Protein AF-A0A7C5MJ56-F1 (afdb_monomer)

Secondary structure (DSSP, 8-state):
-HHHHHHHHHHHHHHHHHSSS-SHHHHHHHHHHHHHHHHHHHHHTTS-TTS-EEEEEE--SS-EEEEEEEE--TT-EEEEEEEEETTSS-EEEESSS--SSEEEEEEEEEE-S---STT-EEEEEEEEEE-TT--SEEEEEEEEE-TTS-TTTS--SEEEEEEEE--PPSS----

Nearest PDB structures (foldseek):
  3m86-assembly1_A  TM=7.565E-01  e=8.030E-07  Entamoeba histolytica HM-1:IMSS
  3pnr-assembly1_B  TM=6.608E-01  e=2.790E-06  Plasmodium berghei
  7som-assembly1_K  TM=3.614E-01  e=4.360E-03  Chlamydomonas reinhardtii
  6kjk-assembly1_A  TM=3.789E-01  e=3.687E-02  Porphyromonas gingivalis ATCC 33277
  4lp5-assembly1_B  TM=4.013E-01  e=3.118E-01  Homo sapiens

Structure (mmCIF, N/CA/C/O backbone):
data_AF-A0A7C5MJ56-F1
#
_entry.id   AF-A0A7C5MJ56-F1
#
loop_
_atom_site.group_PDB
_atom_site.id
_atom_site.type_symbol
_atom_site.label_atom_id
_atom_site.label_alt_id
_atom_site.label_comp_id
_atom_site.label_asym_id
_atom_site.label_entity_id
_atom_site.label_seq_id
_atom_site.pdbx_PDB_ins_code
_atom_site.Cartn_x
_atom_site.Cartn_y
_atom_site.Cartn_z
_atom_site.occupancy
_atom_site.B_iso_or_equiv
_atom_site.auth_seq_id
_atom_site.auth_comp_id
_atom_site.auth_asym_id
_atom_site.auth_atom_id
_atom_site.pdbx_PDB_model_num
ATOM 1 N N . MET A 1 1 ? -9.473 44.844 -54.466 1.00 55.44 1 MET A N 1
ATOM 2 C CA . MET A 1 1 ? -9.423 43.371 -54.634 1.00 55.44 1 MET A CA 1
ATOM 3 C C . MET A 1 1 ? -8.229 42.684 -53.959 1.00 55.44 1 MET A C 1
ATOM 5 O O . MET A 1 1 ? -8.463 41.703 -53.274 1.00 55.44 1 MET A O 1
ATOM 9 N N . LYS A 1 2 ? -6.981 43.178 -54.049 1.00 53.28 2 LYS A N 1
ATOM 10 C CA . LYS A 1 2 ? -5.806 42.481 -53.462 1.00 53.28 2 LYS A CA 1
ATOM 11 C C . LYS A 1 2 ? -5.829 42.287 -51.928 1.00 53.28 2 LYS A C 1
ATOM 13 O O . LYS A 1 2 ? -5.337 41.278 -51.447 1.00 53.28 2 LYS A O 1
ATOM 18 N N . ARG A 1 3 ? -6.455 43.193 -51.163 1.00 52.12 3 ARG A N 1
ATOM 19 C CA . ARG A 1 3 ? -6.531 43.100 -49.686 1.00 52.12 3 ARG A CA 1
ATOM 20 C C . ARG A 1 3 ? -7.501 42.028 -49.162 1.00 52.12 3 ARG A C 1
ATOM 22 O O . ARG A 1 3 ? -7.288 41.510 -48.076 1.00 52.12 3 ARG A O 1
ATOM 29 N N . ALA A 1 4 ? -8.524 41.661 -49.938 1.00 57.72 4 ALA A N 1
ATOM 30 C CA . ALA A 1 4 ? -9.501 40.641 -49.536 1.00 57.72 4 ALA A CA 1
ATOM 31 C C . ALA A 1 4 ? -8.930 39.215 -49.639 1.00 57.72 4 ALA A C 1
ATOM 33 O O . ALA A 1 4 ? -9.203 38.370 -48.795 1.00 57.72 4 ALA A O 1
ATOM 34 N N . ILE A 1 5 ? -8.066 38.972 -50.630 1.00 59.31 5 ILE A N 1
ATOM 35 C CA . ILE A 1 5 ? -7.392 37.679 -50.830 1.00 59.31 5 ILE A CA 1
ATOM 36 C C . ILE A 1 5 ? -6.354 37.427 -49.724 1.00 59.31 5 ILE A C 1
ATOM 38 O O . ILE A 1 5 ? -6.175 36.297 -49.281 1.00 59.31 5 ILE A O 1
ATOM 42 N N . GLN A 1 6 ? -5.719 38.489 -49.220 1.00 58.56 6 GLN A N 1
ATOM 43 C CA . GLN A 1 6 ? -4.707 38.398 -48.167 1.00 58.56 6 GLN A CA 1
ATOM 44 C C . GLN A 1 6 ? -5.308 38.046 -46.793 1.00 58.56 6 GLN A C 1
ATOM 46 O O . GLN A 1 6 ? -4.686 37.305 -46.037 1.00 58.56 6 GLN A O 1
ATOM 51 N N . LEU A 1 7 ? -6.535 38.500 -46.493 1.00 58.78 7 LEU A N 1
ATOM 52 C CA . LEU A 1 7 ? -7.260 38.097 -45.278 1.00 58.78 7 LEU A CA 1
ATOM 53 C C . LEU A 1 7 ? -7.741 36.640 -45.344 1.00 58.78 7 LEU A C 1
ATOM 55 O O . LEU A 1 7 ? -7.661 35.925 -44.349 1.00 58.78 7 LEU A O 1
ATOM 59 N N . LEU A 1 8 ? -8.192 36.181 -46.517 1.00 58.56 8 LEU A N 1
ATOM 60 C CA . LEU A 1 8 ? -8.680 34.810 -46.684 1.00 58.56 8 LEU A CA 1
ATOM 61 C C . LEU A 1 8 ? -7.550 33.775 -46.538 1.00 58.56 8 LEU A C 1
ATOM 63 O O . LEU A 1 8 ? -7.755 32.720 -45.940 1.00 58.56 8 LEU A O 1
ATOM 67 N N . LEU A 1 9 ? -6.343 34.099 -47.021 1.00 57.62 9 LEU A N 1
ATOM 68 C CA . LEU A 1 9 ? -5.164 33.246 -46.838 1.00 57.62 9 LEU A CA 1
ATOM 69 C C . LEU A 1 9 ? -4.712 33.183 -45.370 1.00 57.62 9 LEU A C 1
ATOM 71 O O . LEU A 1 9 ? -4.309 32.120 -44.905 1.00 57.62 9 LEU A O 1
ATOM 75 N N . LEU A 1 10 ? -4.810 34.291 -44.625 1.00 56.91 10 LEU A N 1
ATOM 76 C CA . LEU A 1 10 ? -4.423 34.320 -43.211 1.00 56.91 10 LEU A CA 1
ATOM 77 C C . LEU A 1 10 ? -5.348 33.446 -42.346 1.00 56.91 10 LEU A C 1
ATOM 79 O O . LEU A 1 10 ? -4.873 32.745 -41.454 1.00 56.91 10 LEU A O 1
ATOM 83 N N . CYS A 1 11 ? -6.654 33.432 -42.637 1.00 57.19 11 CYS A N 1
ATOM 84 C CA . CYS A 1 11 ? -7.615 32.580 -41.931 1.00 57.19 11 CYS A CA 1
ATOM 85 C C . CYS A 1 11 ? -7.422 31.084 -42.236 1.00 57.19 11 CYS A C 1
ATOM 87 O O . CYS A 1 11 ? -7.581 30.258 -41.339 1.00 57.19 11 CYS A O 1
ATOM 89 N N . LEU A 1 12 ? -7.030 30.728 -43.465 1.00 55.25 12 LEU A N 1
ATOM 90 C CA . LEU A 1 12 ? -6.766 29.334 -43.845 1.00 55.25 12 LEU A CA 1
ATOM 91 C C . LEU A 1 12 ? -5.496 28.774 -43.186 1.00 55.25 12 LEU A C 1
ATOM 93 O O . LEU A 1 12 ? -5.495 27.630 -42.735 1.00 55.25 12 LEU A O 1
ATOM 97 N N . VAL A 1 13 ? -4.442 29.588 -43.059 1.00 56.78 13 VAL A N 1
ATOM 98 C CA . VAL A 1 13 ? -3.199 29.181 -42.378 1.00 56.78 13 VAL A CA 1
ATOM 99 C C . VAL A 1 13 ? -3.384 29.137 -40.853 1.00 56.78 13 VAL A C 1
ATOM 101 O O . VAL A 1 13 ? -2.887 28.219 -40.202 1.00 56.78 13 VAL A O 1
ATOM 104 N N . ALA A 1 14 ? -4.164 30.057 -40.272 1.00 55.75 14 ALA A N 1
ATOM 105 C CA . ALA A 1 14 ? -4.481 30.034 -38.840 1.00 55.75 14 ALA A CA 1
ATOM 106 C C . ALA A 1 14 ? -5.359 28.829 -38.437 1.00 55.75 14 ALA A C 1
ATOM 108 O O . ALA A 1 14 ? -5.175 28.272 -37.355 1.00 55.75 14 ALA A O 1
ATOM 109 N N . GLY A 1 15 ? -6.268 28.380 -39.312 1.00 52.97 15 GLY A N 1
ATOM 110 C CA . GLY A 1 15 ? -7.101 27.196 -39.068 1.00 52.97 15 GLY A CA 1
ATOM 111 C C . GLY A 1 15 ? -6.313 25.880 -39.033 1.00 52.97 15 GLY A C 1
ATOM 112 O O . GLY A 1 15 ? -6.614 25.005 -38.223 1.00 52.97 15 GLY A O 1
ATOM 113 N N . GLN A 1 16 ? -5.261 25.748 -39.848 1.00 53.91 16 GLN A N 1
ATOM 114 C CA . GLN A 1 16 ? -4.412 24.547 -39.869 1.00 53.91 16 GLN A CA 1
ATOM 115 C C . GLN A 1 16 ? -3.462 24.456 -38.664 1.00 53.91 16 GLN A C 1
ATOM 117 O O . GLN A 1 16 ? -3.112 23.354 -38.246 1.00 53.91 16 GLN A O 1
ATOM 122 N N . LEU A 1 17 ? -3.097 25.587 -38.052 1.00 51.00 17 LEU A N 1
ATOM 123 C CA . LEU A 1 17 ? -2.270 25.616 -36.838 1.00 51.00 17 LEU A CA 1
ATOM 124 C C . LEU A 1 17 ? -3.049 25.261 -35.559 1.00 51.00 17 LEU A C 1
ATOM 126 O O . LEU A 1 17 ? -2.444 24.806 -34.590 1.00 51.00 17 LEU A O 1
ATOM 130 N N . LEU A 1 18 ? -4.379 25.403 -35.553 1.00 51.44 18 LEU A N 1
ATOM 131 C CA . LEU A 1 18 ? -5.228 25.058 -34.401 1.00 51.44 18 LEU A CA 1
ATOM 132 C C . LEU A 1 18 ? -5.735 23.605 -34.413 1.00 51.44 18 LEU A C 1
ATOM 134 O O . LEU A 1 18 ? -6.124 23.095 -33.367 1.00 51.44 18 LEU A O 1
ATOM 138 N N . ALA A 1 19 ? -5.691 22.913 -35.555 1.00 50.62 19 ALA A N 1
ATOM 139 C CA . ALA A 1 19 ? -6.114 21.511 -35.667 1.00 50.62 19 ALA A CA 1
ATOM 140 C C . ALA A 1 19 ? -5.012 20.492 -35.298 1.00 50.62 19 ALA A C 1
ATOM 142 O O . ALA A 1 19 ? -5.285 19.299 -35.186 1.00 50.62 19 ALA A O 1
ATOM 143 N N . GLY A 1 20 ? -3.766 20.944 -35.111 1.00 49.19 20 GLY A N 1
ATOM 144 C CA . GLY A 1 20 ? -2.609 20.077 -34.852 1.00 49.19 20 GLY A CA 1
ATOM 145 C C . GLY A 1 20 ? -2.328 19.764 -33.378 1.00 49.19 20 GLY A C 1
ATOM 146 O O . GLY A 1 20 ? -1.445 18.959 -33.093 1.00 49.19 20 GLY A O 1
ATOM 147 N N . TYR A 1 21 ? -3.047 20.373 -32.430 1.00 48.22 21 TYR A N 1
ATOM 148 C CA . TYR A 1 21 ? -2.788 20.186 -31.000 1.00 48.22 21 TYR A CA 1
ATOM 149 C C . TYR A 1 21 ? -3.910 19.399 -30.296 1.00 48.22 21 TYR A C 1
ATOM 151 O O . TYR A 1 21 ? -4.942 19.947 -29.925 1.00 48.22 21 TYR A O 1
ATOM 159 N N . LYS A 1 22 ? -3.578 18.128 -30.003 1.00 51.94 22 LYS A N 1
ATOM 160 C CA . LYS A 1 22 ? -4.008 17.282 -28.862 1.00 51.94 22 LYS A CA 1
ATOM 161 C C . 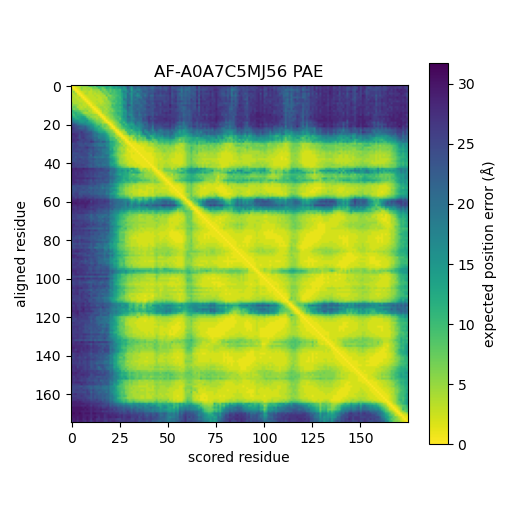LYS A 1 22 ? -5.297 16.440 -28.970 1.00 51.94 22 LYS A C 1
ATOM 163 O O . LYS A 1 22 ? -6.324 16.804 -28.409 1.00 51.94 22 LYS A O 1
ATOM 168 N N . PRO A 1 23 ? -5.159 15.192 -29.455 1.00 51.09 23 PRO A N 1
ATOM 169 C CA . PRO A 1 23 ? -5.913 14.051 -28.912 1.00 51.09 23 PRO A CA 1
ATOM 170 C C . PRO A 1 23 ? -5.048 13.040 -28.126 1.00 51.09 23 PRO A C 1
ATOM 172 O O . PRO A 1 23 ? -5.578 12.273 -27.328 1.00 51.09 23 PRO A O 1
ATOM 175 N N . VAL A 1 24 ? -3.717 13.054 -28.281 1.00 50.91 24 VAL A N 1
ATOM 176 C CA . VAL A 1 24 ? -2.833 12.010 -27.710 1.00 50.91 24 VAL A CA 1
ATOM 177 C C . VAL A 1 24 ? -2.782 12.043 -26.174 1.00 50.91 24 VAL A C 1
ATOM 179 O O . VAL A 1 24 ? -2.920 11.006 -25.537 1.00 50.91 24 VAL A O 1
ATOM 182 N N . GLN A 1 25 ? -2.711 13.230 -25.559 1.00 51.09 25 GLN A N 1
ATOM 183 C CA . GLN A 1 25 ? -2.678 13.352 -24.090 1.00 51.09 25 GLN A CA 1
ATOM 184 C C . GLN A 1 25 ? -3.983 12.903 -23.407 1.00 51.09 25 GLN A C 1
ATOM 186 O O . GLN A 1 25 ? -3.953 12.461 -22.261 1.00 51.09 25 GLN A O 1
ATOM 191 N N . ALA A 1 26 ? -5.128 13.007 -24.091 1.00 58.06 26 ALA A N 1
ATOM 192 C CA . ALA A 1 26 ? -6.405 12.543 -23.549 1.00 58.06 26 ALA A CA 1
ATOM 193 C C . ALA A 1 26 ? -6.520 11.009 -23.612 1.00 58.06 26 ALA A C 1
ATOM 195 O O . ALA A 1 26 ? -7.028 10.397 -22.675 1.00 58.06 26 ALA A O 1
ATOM 196 N N . ALA A 1 27 ? -6.007 10.388 -24.679 1.00 60.44 27 ALA A N 1
ATOM 197 C CA . ALA A 1 27 ? -6.010 8.936 -24.843 1.00 60.44 27 ALA A CA 1
ATOM 198 C C . ALA A 1 27 ? -5.070 8.228 -23.849 1.00 60.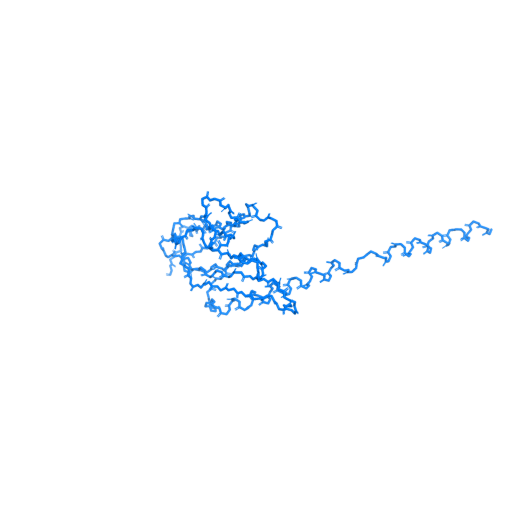44 27 ALA A C 1
ATOM 200 O O . ALA A 1 27 ? -5.462 7.234 -23.241 1.00 60.44 27 ALA A O 1
ATOM 201 N N . GLU A 1 28 ? -3.869 8.770 -23.618 1.00 59.62 28 GLU A N 1
ATOM 202 C CA . GLU A 1 28 ? -2.905 8.206 -22.658 1.00 59.62 28 GLU A CA 1
ATOM 203 C C . GLU A 1 28 ? -3.436 8.231 -21.214 1.00 59.62 28 GLU A C 1
ATOM 205 O O . GLU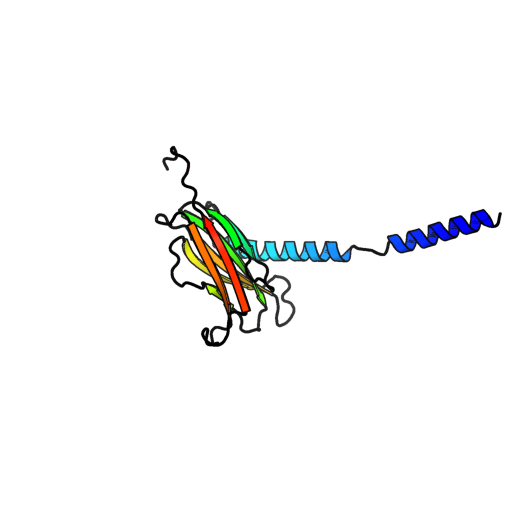 A 1 28 ? -3.274 7.263 -20.469 1.00 59.62 28 GLU A O 1
ATOM 210 N N . GLY A 1 29 ? -4.141 9.301 -20.826 1.00 66.25 29 GLY A N 1
ATOM 211 C CA . GLY A 1 29 ? -4.768 9.397 -19.504 1.00 66.25 29 GLY A CA 1
ATOM 212 C C . GLY A 1 29 ? -5.939 8.425 -19.302 1.00 66.25 29 GLY A C 1
ATOM 213 O O . GLY A 1 29 ? -6.143 7.937 -18.189 1.00 66.25 29 GLY A O 1
ATOM 214 N N . MET A 1 30 ? -6.691 8.123 -20.367 1.00 71.75 30 MET A N 1
ATOM 215 C CA . MET A 1 30 ? -7.795 7.157 -20.330 1.00 71.75 30 MET A CA 1
ATOM 216 C C . MET A 1 30 ? -7.286 5.720 -20.211 1.00 71.75 30 MET A C 1
ATOM 218 O O . MET A 1 30 ? -7.732 5.001 -19.319 1.00 71.75 30 MET A O 1
ATOM 222 N N . ALA A 1 31 ? -6.297 5.337 -21.025 1.00 74.44 31 ALA A N 1
ATOM 223 C CA . ALA A 1 31 ? -5.682 4.012 -20.954 1.00 74.44 31 ALA A CA 1
ATOM 224 C C . ALA A 1 31 ? -5.099 3.740 -19.557 1.00 74.44 31 ALA A C 1
ATOM 226 O O . ALA A 1 31 ? -5.368 2.703 -18.956 1.00 74.44 31 ALA A O 1
ATOM 227 N N . TYR A 1 32 ? -4.392 4.719 -18.981 1.00 77.44 32 TYR A N 1
ATOM 228 C CA . TYR A 1 32 ? -3.845 4.586 -17.632 1.00 77.44 32 TYR A CA 1
ATOM 229 C C . TYR A 1 32 ? -4.924 4.362 -16.559 1.00 77.44 32 TYR A C 1
ATOM 231 O O . TYR A 1 32 ? -4.750 3.552 -15.644 1.00 77.44 32 TYR A O 1
ATOM 239 N N . ARG A 1 33 ? -6.058 5.069 -16.661 1.00 81.44 33 ARG A N 1
ATOM 240 C CA . ARG A 1 33 ? -7.178 4.909 -15.725 1.00 81.44 33 ARG A CA 1
ATOM 241 C C . ARG A 1 33 ? -7.783 3.508 -15.818 1.00 81.44 33 ARG A C 1
ATOM 243 O O . ARG A 1 33 ? -8.012 2.890 -14.780 1.00 81.44 33 ARG A O 1
ATOM 250 N N . GLU A 1 34 ? -8.001 3.006 -17.028 1.00 84.56 34 GLU A N 1
ATOM 251 C CA . GLU A 1 34 ? -8.557 1.668 -17.259 1.00 84.56 34 GLU A CA 1
ATOM 252 C C . GLU A 1 34 ? -7.638 0.565 -16.720 1.00 84.56 34 GLU A C 1
ATOM 254 O O . GLU A 1 34 ? -8.102 -0.374 -16.068 1.00 84.56 34 GLU A O 1
ATOM 259 N N . GLU A 1 35 ? -6.326 0.699 -16.918 1.00 85.31 35 GLU A N 1
ATOM 260 C CA . GLU A 1 35 ? -5.343 -0.239 -16.375 1.00 85.31 35 GLU A CA 1
ATOM 261 C C . GLU A 1 35 ? -5.334 -0.242 -14.843 1.00 85.31 35 GLU A C 1
ATOM 263 O O . GLU A 1 35 ? -5.355 -1.306 -14.220 1.00 85.31 35 GLU A O 1
ATOM 268 N N . ARG A 1 36 ? -5.347 0.945 -14.224 1.00 87.12 36 ARG A N 1
ATOM 269 C CA . ARG A 1 36 ? -5.460 1.087 -12.768 1.00 87.12 36 ARG A CA 1
ATOM 270 C C . ARG A 1 36 ? -6.721 0.401 -12.249 1.00 87.12 36 ARG A C 1
ATOM 272 O O . ARG A 1 36 ? -6.669 -0.331 -11.262 1.00 87.12 36 ARG A O 1
ATOM 279 N N . GLU A 1 37 ? -7.858 0.632 -12.895 1.00 88.25 37 GLU A N 1
ATOM 280 C CA . GLU A 1 37 ? -9.125 0.009 -12.513 1.00 88.25 37 GLU A CA 1
ATOM 281 C C . GLU A 1 37 ? -9.107 -1.511 -12.704 1.00 88.25 37 GLU A C 1
ATOM 283 O O . GLU A 1 37 ? -9.693 -2.232 -11.898 1.00 88.25 37 GLU A O 1
ATOM 288 N N . ALA A 1 38 ? -8.418 -2.028 -13.722 1.00 88.06 38 ALA A N 1
ATOM 289 C CA . ALA A 1 38 ? -8.233 -3.465 -13.906 1.00 88.06 38 ALA A CA 1
ATOM 290 C C . ALA A 1 38 ? -7.437 -4.093 -12.749 1.00 88.06 38 ALA A C 1
ATOM 292 O O . ALA A 1 38 ? -7.904 -5.067 -12.158 1.00 88.06 38 ALA A O 1
ATOM 293 N N . VAL A 1 39 ? -6.307 -3.488 -12.364 1.00 89.31 39 VAL A N 1
ATOM 294 C CA . VAL A 1 39 ? -5.508 -3.930 -11.205 1.00 89.31 39 VAL A CA 1
ATOM 295 C C . VAL A 1 39 ? -6.348 -3.896 -9.926 1.00 89.31 39 VAL A C 1
ATOM 297 O O . VAL A 1 39 ? -6.372 -4.862 -9.165 1.00 89.31 39 VAL A O 1
ATOM 300 N N . LEU A 1 40 ? -7.090 -2.808 -9.699 1.00 89.12 40 LEU A N 1
ATOM 301 C CA . LEU A 1 40 ? -7.946 -2.673 -8.521 1.00 89.12 40 LEU A CA 1
ATOM 302 C C . LEU A 1 40 ? -9.103 -3.677 -8.507 1.00 89.12 40 LEU A C 1
ATOM 304 O O . LEU A 1 40 ? -9.450 -4.170 -7.438 1.00 89.12 40 LEU A O 1
ATOM 308 N N . ARG A 1 41 ? -9.696 -4.010 -9.659 1.00 87.50 41 ARG A N 1
ATOM 309 C CA . ARG A 1 41 ? -10.726 -5.059 -9.751 1.00 87.50 41 ARG A CA 1
ATOM 310 C C . ARG A 1 41 ? -10.166 -6.428 -9.388 1.00 87.50 41 ARG A C 1
ATOM 312 O O . ARG A 1 41 ? -10.808 -7.138 -8.625 1.00 87.50 41 ARG A O 1
ATOM 319 N N . GLN A 1 42 ? -8.974 -6.766 -9.878 1.00 86.94 42 GLN A N 1
ATOM 320 C CA . GLN A 1 42 ? -8.311 -8.023 -9.532 1.00 86.94 42 GLN A CA 1
ATOM 321 C C . GLN A 1 42 ? -7.984 -8.095 -8.033 1.00 86.94 42 GLN A C 1
ATOM 323 O O . GLN A 1 42 ? -8.238 -9.115 -7.400 1.00 86.94 42 GLN A O 1
ATOM 328 N N . ALA A 1 43 ? -7.506 -6.993 -7.451 1.00 85.81 43 ALA A N 1
ATOM 329 C CA . ALA A 1 43 ? -7.189 -6.918 -6.027 1.00 85.81 43 ALA A CA 1
ATOM 330 C C . ALA A 1 43 ? -8.441 -6.946 -5.122 1.00 85.81 43 ALA A C 1
ATOM 332 O O . ALA A 1 43 ? -8.423 -7.533 -4.042 1.00 85.81 43 ALA A O 1
ATOM 333 N N . ARG A 1 44 ? -9.561 -6.349 -5.560 1.00 72.62 44 ARG A N 1
ATOM 334 C CA . ARG A 1 44 ? -10.834 -6.336 -4.812 1.00 72.62 44 ARG A CA 1
ATOM 335 C C . ARG A 1 44 ? -11.421 -7.721 -4.574 1.00 72.62 44 ARG A C 1
ATOM 337 O O . ARG A 1 44 ? -12.111 -7.890 -3.578 1.00 72.62 44 ARG A O 1
ATOM 344 N N . CYS A 1 45 ? -11.114 -8.705 -5.419 1.00 60.19 45 CYS A N 1
ATOM 345 C CA . CYS A 1 45 ? -11.556 -10.089 -5.231 1.00 60.19 45 CYS A CA 1
ATOM 346 C C . CYS A 1 45 ? -11.067 -10.725 -3.913 1.00 60.19 45 CYS A C 1
ATOM 348 O O . CYS A 1 45 ? -11.524 -11.808 -3.565 1.00 60.19 45 CYS A O 1
ATOM 350 N N . GLN A 1 46 ? -10.146 -10.078 -3.190 1.00 74.75 46 GLN A N 1
ATOM 351 C CA . GLN A 1 46 ? -9.614 -10.558 -1.912 1.00 74.75 46 GLN A CA 1
ATOM 352 C C . GLN A 1 46 ? -10.288 -9.935 -0.681 1.00 74.75 46 GLN A C 1
ATOM 354 O O . GLN A 1 46 ? -10.145 -10.468 0.418 1.00 74.75 46 GLN A O 1
ATOM 359 N N . ALA A 1 47 ? -11.007 -8.818 -0.833 1.00 78.12 47 ALA A N 1
ATOM 360 C CA . ALA A 1 47 ? -11.762 -8.215 0.263 1.00 78.12 47 ALA A CA 1
ATOM 361 C C . ALA A 1 47 ? -13.164 -8.853 0.360 1.00 78.12 47 ALA A C 1
ATOM 363 O O . ALA A 1 47 ? -13.744 -9.187 -0.677 1.00 78.12 47 ALA A O 1
ATOM 364 N N . PRO A 1 48 ? -13.743 -9.018 1.566 1.00 83.31 48 PRO A N 1
ATOM 365 C CA . PRO A 1 48 ? -15.123 -9.481 1.699 1.00 83.31 48 PRO A CA 1
ATOM 366 C C . PRO A 1 48 ? -16.096 -8.521 0.996 1.00 83.31 48 PRO A C 1
ATOM 368 O O . PRO A 1 48 ? -15.950 -7.306 1.106 1.00 83.31 48 PRO A O 1
ATOM 371 N N . ALA A 1 49 ? -17.086 -9.061 0.277 1.00 78.94 49 ALA A N 1
ATOM 372 C CA . ALA A 1 49 ? -17.961 -8.281 -0.607 1.00 78.94 49 ALA A CA 1
ATOM 373 C C . ALA A 1 49 ? -18.821 -7.228 0.118 1.00 78.94 49 ALA A C 1
ATOM 375 O O . ALA A 1 49 ? -19.129 -6.191 -0.468 1.00 78.94 49 ALA A O 1
ATOM 376 N N . ASP A 1 50 ? -19.168 -7.483 1.381 1.00 83.88 50 ASP A N 1
ATOM 377 C CA . ASP A 1 50 ? -20.074 -6.640 2.170 1.00 83.88 50 ASP A CA 1
ATOM 378 C C . ASP A 1 50 ? -19.338 -5.652 3.092 1.00 83.88 50 ASP A C 1
ATOM 380 O O . ASP A 1 50 ? -19.966 -4.867 3.800 1.00 83.88 50 ASP A O 1
ATOM 384 N N . GLU A 1 51 ? -18.003 -5.672 3.088 1.00 86.19 51 GLU A N 1
ATOM 385 C CA . GLU A 1 51 ? -17.185 -4.857 3.984 1.00 86.19 51 GLU A CA 1
ATOM 386 C C . GLU A 1 51 ? -16.737 -3.554 3.319 1.00 86.19 51 GLU A C 1
ATOM 388 O O . GLU A 1 51 ? -16.456 -3.477 2.118 1.00 86.19 51 GLU A O 1
ATOM 393 N N . LYS A 1 52 ? -16.618 -2.495 4.123 1.00 88.94 52 LYS A N 1
ATOM 394 C CA . LYS A 1 52 ? -16.169 -1.200 3.612 1.00 88.94 52 LYS A CA 1
ATOM 395 C C . LYS A 1 52 ? -14.677 -1.242 3.283 1.00 88.94 52 LYS A C 1
ATOM 397 O O . LYS A 1 52 ? -13.845 -1.520 4.148 1.00 88.94 52 LYS A O 1
ATOM 402 N N . LEU A 1 53 ? -14.347 -0.902 2.036 1.00 91.31 53 LEU A N 1
ATOM 403 C CA . LEU A 1 53 ? -12.982 -0.912 1.515 1.00 91.31 53 LEU A CA 1
ATOM 404 C C . LEU A 1 53 ? -12.517 0.481 1.076 1.00 91.31 53 LEU A C 1
ATOM 406 O O . LEU A 1 53 ? -13.036 1.054 0.114 1.00 91.31 53 LEU A O 1
ATOM 410 N N . TYR A 1 54 ? -11.461 0.986 1.709 1.00 91.62 54 TYR A N 1
ATOM 411 C CA . TYR A 1 54 ? -10.765 2.199 1.280 1.00 91.62 54 TYR A CA 1
ATOM 412 C C . TYR A 1 54 ? -9.624 1.837 0.342 1.00 91.62 54 TYR A C 1
ATOM 414 O O . TYR A 1 54 ? -8.759 1.038 0.681 1.00 91.62 54 TYR A O 1
ATOM 422 N N . THR A 1 55 ? -9.600 2.433 -0.847 1.00 91.81 55 THR A N 1
ATOM 423 C CA . THR A 1 55 ? -8.530 2.203 -1.821 1.00 91.81 55 THR A CA 1
ATOM 424 C C . THR A 1 55 ? -7.545 3.365 -1.815 1.00 91.81 55 THR A C 1
ATOM 426 O O . THR A 1 55 ? -7.911 4.498 -2.131 1.00 91.81 55 THR A O 1
ATOM 429 N N . VAL A 1 56 ? -6.284 3.072 -1.522 1.00 91.31 56 VAL A N 1
ATOM 430 C CA . VAL A 1 56 ? -5.162 4.004 -1.605 1.00 91.31 56 VAL A CA 1
ATOM 431 C C . VAL A 1 56 ? -4.284 3.594 -2.776 1.00 91.31 56 VAL A C 1
ATOM 433 O O . VAL A 1 56 ? -3.733 2.501 -2.802 1.00 91.31 56 VAL A O 1
ATOM 436 N N . TRP A 1 57 ? -4.152 4.481 -3.755 1.00 89.94 57 TRP A N 1
ATOM 437 C CA . TRP A 1 57 ? -3.296 4.275 -4.921 1.00 89.94 57 TRP A CA 1
ATOM 438 C C . TRP A 1 57 ? -2.159 5.290 -4.892 1.00 89.94 57 TRP A C 1
ATOM 440 O O . TRP A 1 57 ? -2.437 6.493 -4.907 1.00 89.94 57 TRP A O 1
ATOM 450 N N . LEU A 1 58 ? -0.911 4.816 -4.841 1.00 85.81 58 LEU A N 1
ATOM 451 C CA . LEU A 1 58 ? 0.290 5.659 -4.838 1.00 85.81 58 LEU A CA 1
ATOM 452 C C . LEU A 1 58 ? 1.176 5.310 -6.046 1.00 85.81 58 LEU A C 1
ATOM 454 O O . LEU A 1 58 ? 1.556 4.157 -6.259 1.00 85.81 58 LEU A O 1
ATOM 458 N N . GLU A 1 59 ? 1.499 6.321 -6.850 1.00 79.88 59 GLU A N 1
ATOM 459 C CA . GLU A 1 59 ? 2.157 6.177 -8.159 1.00 79.88 59 GLU A CA 1
ATOM 460 C C . GLU A 1 59 ? 3.676 6.382 -8.070 1.00 79.88 59 GLU A C 1
ATOM 462 O O . GLU A 1 59 ? 4.132 7.483 -7.789 1.00 79.88 59 GLU A O 1
ATOM 467 N N . GLY A 1 60 ? 4.487 5.347 -8.311 1.00 61.41 60 GLY A N 1
ATOM 468 C CA . GLY A 1 60 ? 5.946 5.391 -8.132 1.00 61.41 60 GLY A CA 1
ATOM 469 C C . GLY A 1 60 ? 6.738 6.141 -9.214 1.00 61.41 60 GLY A C 1
ATOM 470 O O . GLY A 1 60 ? 7.052 5.541 -10.236 1.00 61.41 60 GLY A O 1
ATOM 471 N N . ALA A 1 61 ? 7.122 7.400 -8.950 1.00 50.84 61 ALA A N 1
ATOM 472 C CA . ALA A 1 61 ? 8.507 7.930 -8.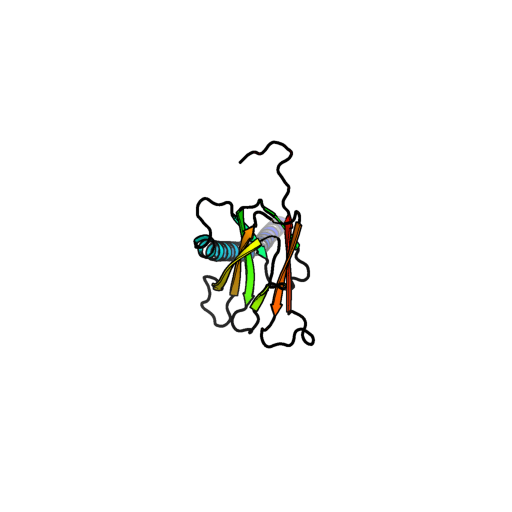914 1.00 50.84 61 ALA A CA 1
ATOM 473 C C . ALA A 1 61 ? 8.618 9.426 -9.331 1.00 50.84 61 ALA A C 1
ATOM 475 O O . ALA A 1 61 ? 8.055 9.808 -10.355 1.00 50.84 61 ALA A O 1
ATOM 476 N N . PRO A 1 62 ? 9.412 10.258 -8.613 1.00 51.06 62 PRO A N 1
ATOM 477 C CA . PRO A 1 62 ? 10.035 9.978 -7.324 1.00 51.06 62 PRO A CA 1
ATOM 478 C C . PRO A 1 62 ? 9.055 10.322 -6.191 1.00 51.06 62 PRO A C 1
ATOM 480 O O . PRO A 1 62 ? 8.806 11.483 -5.876 1.00 51.06 62 PRO A O 1
ATOM 483 N N . LEU A 1 63 ? 8.486 9.282 -5.577 1.00 57.84 63 LEU A N 1
ATOM 484 C CA . LEU A 1 63 ? 7.627 9.372 -4.397 1.00 57.84 63 LEU A CA 1
ATOM 485 C C . LEU A 1 63 ? 8.480 9.505 -3.133 1.00 57.84 63 LEU A C 1
ATOM 487 O O . LEU A 1 63 ? 8.621 8.552 -2.373 1.00 57.84 63 LEU A O 1
ATOM 491 N N . LEU A 1 64 ? 9.078 10.669 -2.908 1.00 56.25 64 LEU A N 1
ATOM 492 C CA . LEU A 1 64 ? 9.559 11.015 -1.573 1.00 56.25 64 LEU A CA 1
ATOM 493 C C . LEU A 1 64 ? 8.447 11.781 -0.854 1.00 56.25 64 LEU A C 1
ATOM 495 O O . LEU A 1 64 ? 8.098 12.889 -1.251 1.00 56.25 64 LEU A O 1
ATOM 499 N N . GLY A 1 65 ? 7.879 11.176 0.193 1.00 59.19 65 GLY A N 1
ATOM 500 C CA . GLY A 1 65 ? 6.983 11.869 1.126 1.00 59.19 65 GLY A CA 1
ATOM 501 C C . GLY A 1 65 ? 5.526 12.014 0.680 1.00 59.19 65 GLY A C 1
ATOM 502 O O . GLY A 1 65 ? 4.850 12.936 1.134 1.00 59.19 65 GLY A O 1
ATOM 503 N N . GLN A 1 66 ? 5.005 11.133 -0.184 1.00 70.56 66 GLN A N 1
ATOM 504 C CA . GLN A 1 66 ? 3.551 11.071 -0.358 1.00 70.56 66 GLN A CA 1
ATOM 505 C C . GLN A 1 66 ? 2.911 10.473 0.891 1.00 70.56 66 GLN A C 1
ATOM 507 O O . GLN A 1 66 ? 3.093 9.297 1.199 1.00 70.56 66 GLN A O 1
ATOM 512 N N . ILE A 1 67 ? 2.140 11.318 1.564 1.00 79.62 67 ILE A N 1
ATOM 513 C CA . ILE A 1 67 ? 1.303 10.959 2.696 1.00 79.62 67 ILE A CA 1
ATOM 514 C C . ILE A 1 67 ? -0.138 10.932 2.193 1.00 79.62 67 ILE A C 1
ATOM 516 O O . ILE A 1 67 ? -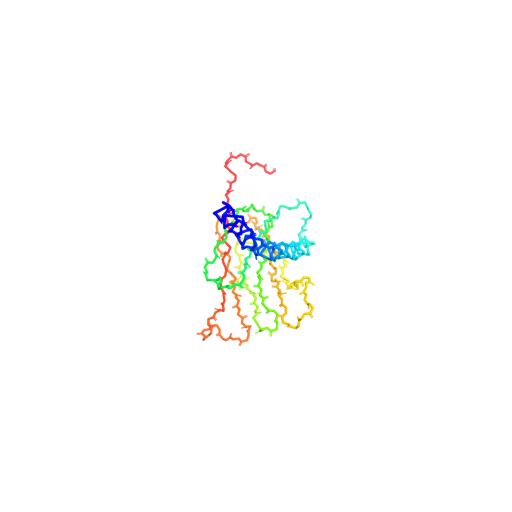0.646 11.935 1.680 1.00 79.62 67 ILE A O 1
ATOM 520 N N . LYS A 1 68 ? -0.809 9.788 2.325 1.00 87.19 68 LYS A N 1
ATOM 521 C CA . LYS A 1 68 ? -2.262 9.701 2.138 1.00 87.19 68 LYS A CA 1
ATOM 522 C C . LYS A 1 68 ? -2.947 9.423 3.453 1.00 87.19 68 LYS A C 1
ATOM 524 O O . LYS A 1 68 ? -2.568 8.508 4.169 1.00 87.19 68 LYS A O 1
ATOM 529 N N . THR A 1 69 ? -3.981 10.204 3.725 1.00 89.56 69 THR A N 1
ATOM 530 C CA . THR A 1 69 ? -4.799 10.062 4.920 1.00 89.56 69 THR A CA 1
ATOM 531 C C . THR A 1 69 ? -6.016 9.199 4.617 1.00 89.56 69 THR A C 1
ATOM 533 O O . THR A 1 69 ? -6.738 9.466 3.655 1.00 89.56 69 THR A O 1
ATOM 536 N N . VAL A 1 70 ? -6.253 8.183 5.442 1.00 91.38 70 VAL A N 1
ATOM 537 C CA . VAL A 1 70 ? -7.439 7.324 5.396 1.00 91.38 70 VAL A CA 1
ATOM 538 C C . VAL A 1 70 ? -8.122 7.366 6.752 1.00 91.38 70 VAL A C 1
ATOM 540 O O . VAL A 1 70 ? -7.477 7.161 7.776 1.00 91.38 70 VAL A O 1
ATOM 543 N N . ASN A 1 71 ? -9.430 7.611 6.748 1.00 91.94 71 ASN A N 1
ATOM 544 C CA . ASN A 1 71 ? -10.261 7.524 7.942 1.00 91.94 71 ASN A CA 1
ATOM 545 C C . ASN A 1 71 ? -11.017 6.199 7.893 1.00 91.94 71 ASN A C 1
ATOM 547 O O . ASN A 1 71 ? -11.959 6.088 7.110 1.00 91.94 71 ASN A O 1
ATOM 551 N N . ALA A 1 72 ? -10.587 5.217 8.680 1.00 90.50 72 AL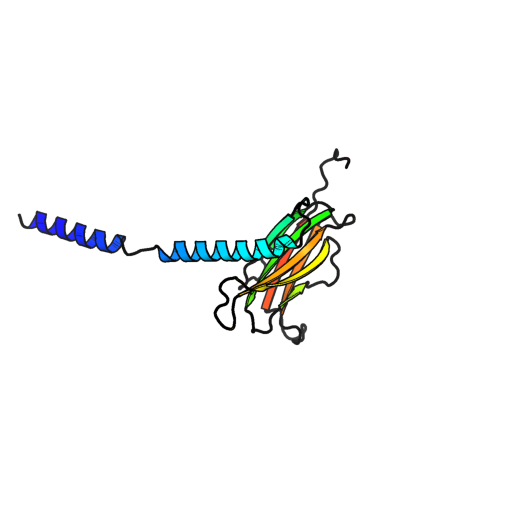A A N 1
ATOM 552 C CA . ALA A 1 72 ? -11.176 3.883 8.708 1.00 90.50 72 ALA A CA 1
ATOM 553 C C . ALA A 1 72 ? -11.543 3.493 10.144 1.00 90.50 72 ALA A C 1
ATOM 555 O O . ALA A 1 72 ? -10.825 3.806 11.096 1.00 90.50 72 ALA A O 1
ATOM 556 N N . LEU A 1 73 ? -12.688 2.837 10.291 1.00 91.56 73 LEU A N 1
ATOM 557 C CA . LEU A 1 73 ? -13.179 2.300 11.552 1.00 91.56 73 LEU A CA 1
ATOM 558 C C . LEU A 1 73 ? -12.607 0.892 11.785 1.00 91.56 73 LEU A C 1
ATOM 560 O O . LEU A 1 73 ? -12.257 0.202 10.824 1.00 91.56 73 LEU A O 1
ATOM 564 N N . PRO A 1 74 ? -12.542 0.433 13.044 1.00 91.25 74 PRO A N 1
ATOM 565 C CA . PRO A 1 74 ? -12.273 -0.960 13.359 1.00 91.25 74 PRO A CA 1
ATOM 566 C C . PRO A 1 74 ? -13.098 -1.956 12.540 1.00 91.25 74 PRO A C 1
ATOM 568 O O . PRO A 1 74 ? -14.300 -1.776 12.364 1.00 91.25 74 PRO A O 1
ATOM 571 N N . GLY A 1 75 ? -12.448 -3.012 12.051 1.00 91.31 75 GLY A N 1
ATOM 572 C CA . GLY A 1 75 ? -13.066 -4.036 11.208 1.00 91.31 75 GLY A CA 1
ATOM 573 C C . GLY A 1 75 ? -13.070 -3.716 9.710 1.00 91.31 75 GLY A C 1
ATOM 574 O O . GLY A 1 75 ? -13.079 -4.656 8.917 1.00 91.31 75 GLY A O 1
ATOM 575 N N . GLU A 1 76 ? -12.981 -2.438 9.319 1.00 93.25 76 GLU A N 1
ATOM 576 C CA . GLU A 1 76 ? -12.949 -2.019 7.912 1.00 93.25 76 GLU A CA 1
ATOM 577 C C . GLU A 1 76 ? -11.609 -2.370 7.236 1.00 93.25 76 GLU A C 1
ATOM 579 O O . GLU A 1 76 ? -10.601 -2.659 7.890 1.00 93.25 76 GLU A O 1
AT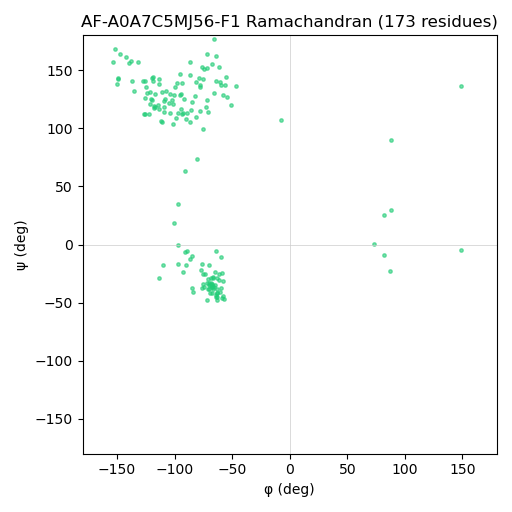OM 584 N N . TYR A 1 77 ? -11.586 -2.334 5.901 1.00 94.62 77 TYR A N 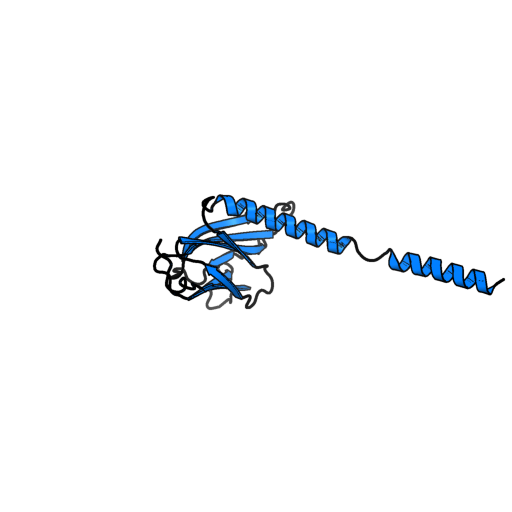1
ATOM 585 C CA . TYR A 1 77 ? -10.436 -2.753 5.103 1.00 94.62 77 TYR A CA 1
ATOM 586 C C . TYR A 1 77 ? -9.797 -1.583 4.348 1.00 94.62 77 TYR A C 1
ATOM 588 O O . TYR A 1 77 ? -10.475 -0.708 3.810 1.00 94.62 77 TYR A O 1
ATOM 596 N N . ILE A 1 78 ? -8.470 -1.595 4.250 1.00 94.94 78 ILE A N 1
ATOM 597 C CA . ILE A 1 78 ? -7.670 -0.634 3.490 1.00 94.94 78 ILE A CA 1
ATOM 598 C C . ILE A 1 78 ? -6.856 -1.414 2.460 1.00 94.94 78 ILE A C 1
ATOM 600 O O . ILE A 1 78 ? -6.055 -2.274 2.811 1.00 94.94 78 ILE A O 1
ATOM 604 N N . LEU A 1 79 ? -7.045 -1.104 1.183 1.00 95.12 79 LEU A N 1
ATOM 605 C CA . LEU A 1 79 ? -6.282 -1.663 0.074 1.00 95.12 79 LEU A CA 1
ATOM 606 C C . LEU A 1 79 ? -5.293 -0.611 -0.402 1.00 95.12 79 LEU A C 1
ATOM 608 O O . LEU A 1 79 ? -5.693 0.418 -0.948 1.00 95.12 79 LEU A O 1
ATOM 612 N N . VAL A 1 80 ? -4.008 -0.875 -0.207 1.00 94.44 80 VAL A N 1
ATOM 613 C CA . VAL A 1 80 ? -2.918 -0.020 -0.678 1.00 94.44 80 VAL A CA 1
ATOM 614 C C . VAL A 1 80 ? -2.310 -0.649 -1.925 1.00 94.44 80 VAL A C 1
ATOM 616 O O . VAL A 1 80 ? -1.884 -1.799 -1.895 1.00 94.44 80 VAL A O 1
ATOM 619 N N . ALA A 1 81 ? -2.268 0.104 -3.019 1.00 94.00 81 ALA A N 1
ATOM 620 C CA . ALA A 1 81 ? -1.670 -0.301 -4.282 1.00 94.00 81 ALA A CA 1
ATOM 621 C C . ALA A 1 81 ? -0.497 0.628 -4.619 1.00 94.00 81 ALA A C 1
ATOM 623 O O . ALA A 1 81 ? -0.680 1.838 -4.781 1.00 94.00 81 ALA A O 1
ATOM 624 N N . LEU A 1 82 ? 0.702 0.050 -4.712 1.00 93.19 82 LEU A N 1
ATOM 625 C CA . LEU A 1 82 ? 1.957 0.763 -4.943 1.00 93.19 82 LEU A CA 1
ATOM 626 C C . LEU A 1 82 ? 2.588 0.308 -6.255 1.00 93.19 82 LEU A C 1
ATOM 628 O O . LEU A 1 82 ? 2.957 -0.858 -6.407 1.00 93.19 82 LEU A O 1
ATOM 632 N N . GLN A 1 83 ? 2.740 1.224 -7.205 1.00 91.88 83 GLN A N 1
ATOM 633 C CA . GLN A 1 83 ? 3.321 0.887 -8.503 1.00 91.88 83 GLN A CA 1
ATOM 634 C C . GLN A 1 83 ? 4.848 0.707 -8.413 1.00 91.88 83 GLN A C 1
ATOM 636 O O . GLN A 1 83 ? 5.534 1.445 -7.703 1.00 91.88 83 GLN A O 1
ATOM 641 N N . PHE A 1 84 ? 5.390 -0.260 -9.152 1.00 90.50 84 PHE A N 1
ATOM 642 C CA . PHE A 1 84 ? 6.826 -0.461 -9.359 1.00 90.50 84 PHE A CA 1
ATOM 643 C C . PHE A 1 84 ? 7.097 -1.136 -10.715 1.00 90.50 84 PHE A C 1
ATOM 645 O O . PHE A 1 84 ? 6.177 -1.605 -11.388 1.00 90.50 84 PHE A O 1
ATOM 652 N N . SER A 1 85 ? 8.360 -1.168 -11.139 1.00 89.81 85 SER A N 1
ATOM 653 C CA . SER A 1 85 ? 8.766 -1.784 -12.409 1.00 89.81 85 SER A CA 1
ATOM 654 C C . SER A 1 85 ? 9.236 -3.225 -12.207 1.00 89.81 85 SER A C 1
ATOM 656 O O . SER A 1 85 ? 10.132 -3.480 -11.392 1.00 89.81 85 SER A O 1
ATOM 658 N N . ALA A 1 86 ? 8.682 -4.156 -12.986 1.00 90.38 86 ALA A N 1
ATOM 659 C CA . ALA A 1 86 ? 9.089 -5.559 -12.993 1.00 90.38 86 ALA A CA 1
ATOM 660 C C . ALA A 1 86 ? 10.556 -5.724 -13.417 1.00 90.38 86 ALA A C 1
ATOM 662 O O . ALA A 1 86 ? 11.096 -4.931 -14.186 1.00 90.38 86 ALA A O 1
ATOM 663 N N . GLY A 1 87 ? 11.205 -6.791 -12.945 1.00 89.50 87 GLY A N 1
ATOM 664 C CA . GLY A 1 87 ? 12.552 -7.179 -13.391 1.00 89.50 87 GLY A CA 1
ATOM 665 C C . GLY A 1 87 ? 13.700 -6.293 -12.892 1.00 89.50 87 GLY A C 1
ATOM 666 O O . GLY A 1 87 ? 14.854 -6.567 -13.197 1.00 89.50 87 GLY A O 1
ATOM 667 N N . THR A 1 88 ? 13.421 -5.257 -12.097 1.00 91.19 88 THR A N 1
ATOM 668 C CA . THR A 1 88 ? 14.450 -4.352 -11.547 1.00 91.19 88 THR A CA 1
ATOM 669 C C . THR A 1 88 ? 15.073 -4.847 -10.235 1.00 91.19 88 THR A C 1
ATOM 671 O O . THR A 1 88 ? 16.080 -4.298 -9.771 1.00 91.19 88 THR A O 1
ATOM 674 N N . GLY A 1 89 ? 14.459 -5.866 -9.623 1.00 92.75 89 GLY A N 1
ATOM 675 C CA . GLY A 1 89 ? 14.801 -6.371 -8.295 1.00 92.75 89 GLY A CA 1
ATOM 676 C C . GLY A 1 89 ? 14.202 -5.579 -7.133 1.00 92.75 89 GLY A C 1
ATOM 677 O O . GLY A 1 89 ? 14.311 -6.014 -5.991 1.00 92.75 89 GLY A O 1
ATOM 678 N N . TYR A 1 90 ? 13.595 -4.421 -7.403 1.00 93.62 90 TYR A N 1
ATOM 679 C CA . TYR A 1 90 ? 12.949 -3.613 -6.376 1.00 93.62 90 TYR A CA 1
ATOM 680 C C . TYR A 1 90 ? 11.588 -4.179 -6.006 1.00 93.62 90 TYR A C 1
ATOM 682 O O . TYR A 1 90 ? 10.794 -4.538 -6.876 1.00 93.62 90 TYR A O 1
ATOM 690 N N . GLU A 1 91 ? 11.308 -4.195 -4.709 1.00 94.56 91 GLU A N 1
ATOM 691 C CA . GLU A 1 91 ? 10.049 -4.678 -4.165 1.00 94.56 91 GLU A CA 1
ATOM 692 C C . GLU A 1 91 ? 9.550 -3.737 -3.073 1.00 94.56 91 GLU A C 1
ATOM 694 O O . GLU A 1 91 ? 10.337 -3.214 -2.278 1.00 94.56 91 GLU A O 1
ATOM 699 N N . TRP A 1 92 ? 8.237 -3.510 -3.049 1.00 94.88 92 TRP A N 1
ATOM 700 C CA . TRP A 1 92 ? 7.594 -2.820 -1.940 1.00 94.88 92 TRP A CA 1
ATOM 701 C C . TRP A 1 92 ? 7.427 -3.778 -0.763 1.00 94.88 92 TRP A C 1
ATOM 703 O O . TRP A 1 92 ? 6.969 -4.907 -0.933 1.00 94.88 92 TRP A O 1
ATOM 713 N N . ARG A 1 93 ? 7.744 -3.299 0.437 1.00 94.69 93 ARG A N 1
ATOM 714 C CA . ARG A 1 93 ? 7.480 -3.984 1.707 1.00 94.69 93 ARG A CA 1
ATOM 715 C C . ARG A 1 93 ? 7.078 -2.978 2.775 1.00 94.69 93 ARG A C 1
ATOM 717 O O . ARG A 1 93 ? 7.365 -1.788 2.639 1.00 94.69 93 ARG A O 1
ATOM 724 N N . LEU A 1 94 ? 6.445 -3.450 3.841 1.00 94.81 94 LEU A N 1
ATOM 725 C CA . LEU A 1 94 ? 6.251 -2.631 5.034 1.00 94.81 94 LEU A CA 1
ATOM 726 C C . LEU A 1 94 ? 7.611 -2.290 5.650 1.00 94.81 94 LEU A C 1
ATOM 728 O O . LEU A 1 94 ? 8.515 -3.122 5.680 1.00 94.81 94 LEU A O 1
ATOM 732 N N . ALA A 1 95 ? 7.757 -1.056 6.127 1.00 93.12 95 ALA A N 1
ATOM 733 C CA . ALA A 1 95 ? 8.935 -0.643 6.886 1.00 93.12 95 ALA A CA 1
ATOM 734 C C . ALA A 1 95 ? 8.956 -1.280 8.285 1.00 93.12 95 ALA A C 1
ATOM 736 O O . ALA A 1 95 ? 10.023 -1.514 8.841 1.00 93.12 95 ALA A O 1
ATOM 737 N N . ASN A 1 96 ? 7.766 -1.551 8.833 1.00 90.31 96 ASN A N 1
ATOM 738 C CA . ASN A 1 96 ? 7.562 -2.148 10.145 1.00 90.31 96 ASN A CA 1
ATOM 739 C C . ASN A 1 96 ? 6.802 -3.469 9.989 1.00 90.31 96 ASN A C 1
ATOM 741 O O . ASN A 1 96 ? 5.686 -3.477 9.472 1.00 90.31 96 ASN A O 1
ATOM 745 N N . ASP A 1 97 ? 7.361 -4.563 10.506 1.00 83.81 97 ASP A N 1
ATOM 746 C CA . ASP A 1 97 ? 6.754 -5.902 10.403 1.00 83.81 97 ASP A CA 1
ATOM 747 C C . ASP A 1 97 ? 5.481 -6.065 11.251 1.00 83.81 97 ASP A C 1
ATOM 749 O O . ASP A 1 97 ? 4.700 -6.994 11.053 1.00 83.81 97 ASP A O 1
ATOM 753 N N . LYS A 1 98 ? 5.274 -5.177 12.231 1.00 88.38 98 LYS A N 1
ATOM 754 C CA . LYS A 1 98 ? 4.120 -5.192 13.133 1.00 88.38 98 LYS A CA 1
ATOM 755 C C . LYS A 1 98 ? 3.440 -3.834 13.121 1.00 88.38 98 LYS A C 1
ATOM 757 O O . LYS A 1 98 ? 3.993 -2.855 13.619 1.00 88.38 98 LYS A O 1
ATOM 762 N N . LEU A 1 99 ? 2.232 -3.805 12.577 1.00 93.81 99 LEU A N 1
ATOM 763 C CA . LEU A 1 99 ? 1.348 -2.647 12.602 1.00 93.81 99 LEU A CA 1
ATOM 764 C C . LEU A 1 99 ? 0.413 -2.761 13.811 1.00 93.81 99 LEU A C 1
ATOM 766 O O . LEU A 1 99 ? -0.070 -3.851 14.130 1.00 93.81 99 LEU A O 1
ATOM 770 N N . ARG A 1 100 ? 0.174 -1.648 14.508 1.00 94.06 100 ARG A N 1
ATOM 771 C CA . ARG A 1 100 ? -0.747 -1.608 15.658 1.00 94.06 100 ARG A CA 1
ATOM 772 C C . ARG A 1 100 ? -2.158 -1.222 15.237 1.00 94.06 100 ARG A C 1
ATOM 774 O O . ARG A 1 100 ? -3.104 -1.547 15.940 1.00 94.06 100 ARG A O 1
ATOM 781 N N . PHE A 1 101 ? -2.299 -0.537 14.108 1.00 93.94 101 PHE A N 1
ATOM 782 C CA . PHE A 1 101 ? -3.566 -0.063 13.568 1.00 93.94 101 PHE A CA 1
ATOM 783 C C . PHE A 1 101 ? -4.285 -1.113 12.730 1.00 93.94 101 PHE A C 1
ATOM 785 O O . PHE A 1 101 ? -5.506 -1.226 12.793 1.00 93.94 101 PHE A O 1
ATOM 792 N N . ALA A 1 102 ? -3.546 -1.911 11.963 1.00 94.69 102 ALA A N 1
ATOM 793 C CA . ALA A 1 102 ? -4.132 -2.887 11.057 1.00 94.69 102 ALA A CA 1
ATOM 794 C C . ALA A 1 102 ? -3.387 -4.224 11.074 1.00 94.69 102 ALA A C 1
ATOM 796 O O . ALA A 1 102 ? -2.218 -4.304 11.432 1.00 94.69 102 ALA A O 1
ATOM 797 N N . GLU A 1 103 ? -4.075 -5.280 10.666 1.00 94.94 103 GLU A N 1
ATOM 798 C CA . GLU A 1 103 ? -3.501 -6.579 10.338 1.00 94.94 103 GLU A CA 1
ATOM 799 C C . GLU A 1 103 ? -3.313 -6.689 8.823 1.00 94.94 103 GLU A C 1
ATOM 801 O O . GLU A 1 103 ? -4.177 -6.265 8.055 1.00 94.94 103 GLU A O 1
ATOM 806 N N . VAL A 1 104 ? -2.193 -7.264 8.382 1.00 95.06 104 VAL A N 1
ATOM 807 C CA . VAL A 1 104 ? -1.960 -7.554 6.963 1.00 95.06 104 VAL A CA 1
ATOM 808 C C . VAL A 1 104 ? -2.679 -8.850 6.608 1.00 95.06 104 VAL A C 1
ATOM 810 O O . VAL A 1 104 ? -2.262 -9.925 7.025 1.00 95.06 104 VAL A O 1
ATOM 813 N N . ILE A 1 105 ? -3.743 -8.747 5.819 1.00 94.62 105 ILE A N 1
ATOM 814 C CA . ILE A 1 105 ? -4.543 -9.893 5.371 1.00 94.62 105 ILE A CA 1
ATOM 815 C C . ILE A 1 105 ? -3.922 -10.536 4.135 1.00 94.62 105 ILE A C 1
ATOM 817 O O . ILE A 1 105 ? -3.883 -11.757 4.013 1.00 94.62 105 ILE A O 1
ATOM 821 N N . CYS A 1 106 ? -3.438 -9.713 3.204 1.00 92.62 106 CYS A N 1
ATOM 822 C CA . CYS A 1 106 ? -2.838 -10.193 1.969 1.00 92.62 106 CYS A CA 1
ATOM 823 C C . CYS A 1 106 ? -1.756 -9.235 1.468 1.00 92.62 106 CYS A C 1
ATOM 825 O O . CYS A 1 106 ? -1.898 -8.015 1.574 1.00 92.62 106 CYS A O 1
ATOM 827 N N . THR A 1 107 ? -0.693 -9.808 0.898 1.00 94.25 107 THR A N 1
ATOM 828 C CA . THR A 1 107 ? 0.279 -9.092 0.070 1.00 94.25 107 THR A CA 1
ATOM 829 C C . THR A 1 107 ? 0.404 -9.810 -1.269 1.00 94.25 107 THR A C 1
ATOM 831 O O . THR A 1 107 ? 0.701 -11.003 -1.293 1.00 94.25 107 THR A O 1
ATOM 834 N N . GLU A 1 108 ? 0.226 -9.099 -2.378 1.00 94.31 108 GLU A N 1
ATOM 835 C CA . GLU A 1 108 ? 0.344 -9.668 -3.725 1.00 94.31 108 GLU A CA 1
ATOM 836 C C . GLU A 1 108 ? 1.051 -8.699 -4.678 1.00 94.31 108 GLU A C 1
ATOM 838 O O . GLU A 1 108 ? 1.066 -7.489 -4.465 1.00 94.31 108 GLU A O 1
ATOM 843 N N . LYS A 1 109 ? 1.652 -9.221 -5.750 1.00 93.25 109 LYS A N 1
ATOM 844 C CA . LYS A 1 109 ? 2.192 -8.423 -6.854 1.00 93.25 109 LYS A CA 1
ATOM 845 C C . LYS A 1 109 ? 1.372 -8.698 -8.110 1.00 93.25 109 LYS A C 1
ATOM 847 O O . LYS A 1 109 ? 1.394 -9.813 -8.621 1.00 93.25 109 LYS A O 1
ATOM 852 N N . LEU A 1 110 ? 0.697 -7.677 -8.626 1.00 92.69 110 LEU A N 1
ATOM 853 C CA . LEU A 1 110 ? -0.162 -7.785 -9.802 1.00 92.69 110 LEU A CA 1
ATOM 854 C C . LEU A 1 110 ? 0.476 -7.120 -11.028 1.00 92.69 110 LEU A C 1
ATOM 856 O O . LEU A 1 110 ? 0.953 -5.985 -10.924 1.00 92.69 110 LEU A O 1
ATOM 860 N N . PRO A 1 111 ? 0.499 -7.789 -12.194 1.00 90.75 111 PRO A N 1
ATOM 861 C CA . PRO A 1 111 ? 0.892 -7.158 -13.447 1.00 90.75 111 PRO A CA 1
ATOM 862 C C . PRO A 1 111 ? -0.187 -6.182 -13.933 1.00 90.75 111 PRO A C 1
ATOM 864 O O . PRO A 1 111 ? -1.376 -6.377 -13.688 1.00 90.75 111 PRO A O 1
ATOM 867 N N . PHE A 1 112 ? 0.220 -5.150 -14.671 1.00 88.31 112 PHE A N 1
ATOM 868 C CA . PHE A 1 112 ? -0.722 -4.341 -15.445 1.00 88.31 112 PHE A CA 1
ATOM 869 C C . PHE A 1 112 ? -1.176 -5.121 -16.701 1.00 88.31 112 PHE A C 1
ATOM 871 O O . PHE A 1 112 ? -0.408 -5.950 -17.198 1.00 88.31 112 PHE A O 1
ATOM 878 N N . PRO A 1 113 ? -2.398 -4.884 -17.226 1.00 81.88 113 PRO A N 1
ATOM 879 C CA . PRO A 1 113 ? -2.958 -5.670 -18.332 1.00 81.88 113 PRO A CA 1
ATOM 880 C C . PRO A 1 113 ? -2.129 -5.640 -19.626 1.00 81.88 113 PRO A C 1
ATOM 882 O O . PRO A 1 113 ? -2.001 -6.670 -20.283 1.00 81.88 113 PRO A O 1
ATOM 885 N N . ASP A 1 114 ? -1.529 -4.499 -19.983 1.00 74.38 114 ASP A N 1
ATOM 886 C CA . ASP A 1 114 ? -0.680 -4.374 -21.177 1.00 74.38 114 ASP A CA 1
ATOM 887 C C . ASP A 1 114 ? 0.802 -4.654 -20.865 1.00 74.38 114 ASP A C 1
ATOM 889 O O . ASP A 1 114 ? 1.680 -3.797 -20.970 1.00 74.38 114 ASP A O 1
ATOM 893 N N . ASN A 1 115 ? 1.090 -5.888 -20.444 1.00 62.97 115 ASN A N 1
ATOM 894 C CA . ASN A 1 115 ? 2.450 -6.355 -20.151 1.00 62.97 115 ASN A CA 1
ATOM 895 C C . ASN A 1 115 ? 3.082 -7.128 -21.324 1.00 62.97 115 ASN A C 1
ATOM 897 O O . ASN A 1 115 ? 3.883 -8.040 -21.129 1.00 62.97 115 ASN A O 1
ATOM 901 N N . SER A 1 116 ? 2.773 -6.736 -22.563 1.00 62.16 116 SER A N 1
ATOM 902 C CA . SER A 1 116 ? 3.325 -7.349 -23.784 1.00 62.16 116 SER A CA 1
ATOM 903 C C . SER A 1 116 ? 4.851 -7.185 -23.950 1.00 62.16 116 SER A C 1
ATOM 905 O O . SER A 1 116 ? 5.441 -7.764 -24.863 1.00 62.16 116 SER A O 1
ATOM 907 N N . ARG A 1 117 ? 5.518 -6.423 -23.068 1.00 64.44 117 ARG A N 1
ATOM 908 C CA . ARG A 1 117 ? 6.965 -6.158 -23.085 1.00 64.44 117 ARG A CA 1
ATOM 909 C C . ARG A 1 117 ? 7.656 -6.644 -21.810 1.00 64.44 117 ARG A C 1
ATOM 911 O O . ARG A 1 117 ? 7.143 -6.486 -20.703 1.00 64.44 117 ARG A O 1
ATOM 918 N N . SER A 1 118 ? 8.875 -7.160 -21.963 1.00 66.69 118 SER A N 1
ATOM 919 C CA . SER A 1 118 ? 9.781 -7.480 -20.855 1.00 66.69 118 SER A CA 1
ATOM 920 C C . SER A 1 118 ? 10.059 -6.228 -20.009 1.00 66.69 118 SER A C 1
ATOM 922 O O . SER A 1 118 ? 10.449 -5.199 -20.557 1.00 66.69 118 SER A O 1
ATOM 924 N N . GLY A 1 119 ? 9.880 -6.308 -18.684 1.00 72.19 119 GLY A N 1
ATOM 925 C CA . GLY A 1 119 ? 10.093 -5.169 -17.772 1.00 72.19 119 GLY A CA 1
ATOM 926 C C . GLY A 1 119 ? 8.873 -4.257 -17.566 1.00 72.19 119 GLY A C 1
ATOM 927 O O . GLY A 1 119 ? 9.033 -3.061 -17.336 1.00 72.19 119 GLY A O 1
ATOM 928 N N . GLY A 1 120 ? 7.660 -4.811 -17.668 1.00 84.06 120 GLY A N 1
ATOM 929 C CA . GLY A 1 120 ? 6.397 -4.083 -17.518 1.00 84.06 120 GLY A CA 1
ATOM 930 C C . GLY A 1 120 ? 6.111 -3.516 -16.119 1.00 84.06 120 GLY A C 1
ATOM 931 O O . GLY A 1 120 ? 6.861 -3.705 -15.157 1.00 84.06 120 GLY A O 1
ATOM 932 N N . ARG A 1 121 ? 4.987 -2.805 -16.004 1.00 87.81 121 ARG A N 1
ATOM 933 C CA . ARG A 1 121 ? 4.531 -2.217 -14.737 1.00 87.81 121 ARG A CA 1
ATOM 934 C C . ARG A 1 121 ? 3.880 -3.285 -13.866 1.00 87.81 121 ARG A C 1
ATOM 936 O O . ARG A 1 121 ? 3.177 -4.176 -14.350 1.00 87.81 121 ARG A O 1
ATOM 943 N N . MET A 1 122 ? 4.102 -3.163 -12.567 1.00 91.25 122 MET A N 1
ATOM 944 C CA . MET A 1 122 ? 3.471 -3.977 -11.541 1.00 91.25 122 MET A CA 1
ATOM 945 C C . MET A 1 122 ? 2.918 -3.096 -10.431 1.00 91.25 122 MET A C 1
ATOM 947 O O . MET A 1 122 ? 3.377 -1.973 -10.221 1.00 91.25 122 MET A O 1
ATOM 951 N N . ALA A 1 123 ? 1.940 -3.621 -9.706 1.00 92.94 123 ALA A N 1
ATOM 952 C CA . ALA A 1 123 ? 1.451 -3.055 -8.462 1.00 92.94 123 ALA A CA 1
ATOM 953 C C . ALA A 1 123 ? 1.702 -4.045 -7.324 1.00 92.94 123 ALA A C 1
ATOM 955 O O . ALA A 1 123 ? 1.347 -5.216 -7.432 1.00 92.94 123 ALA A O 1
ATOM 956 N N . ALA A 1 124 ? 2.303 -3.580 -6.234 1.00 94.62 124 ALA A N 1
ATOM 957 C CA . ALA A 1 124 ? 2.286 -4.287 -4.965 1.00 94.62 124 ALA A CA 1
ATOM 958 C C . ALA A 1 124 ? 0.993 -3.919 -4.232 1.00 94.62 124 ALA A C 1
ATOM 960 O O . ALA A 1 124 ? 0.713 -2.738 -4.021 1.00 94.62 124 ALA A O 1
ATOM 961 N N . ILE A 1 125 ? 0.205 -4.929 -3.892 1.00 95.38 125 ILE A N 1
ATOM 962 C CA . ILE A 1 125 ? -1.080 -4.821 -3.218 1.00 95.38 125 ILE A CA 1
ATOM 963 C C . ILE A 1 125 ? -0.890 -5.229 -1.766 1.00 95.38 125 ILE A C 1
ATOM 965 O O . ILE A 1 125 ? -0.366 -6.307 -1.497 1.00 95.38 125 ILE A O 1
ATOM 969 N N . PHE A 1 126 ? -1.356 -4.388 -0.850 1.00 95.31 126 PHE A N 1
ATOM 970 C CA . PHE A 1 126 ? -1.444 -4.679 0.575 1.00 95.31 126 PHE A CA 1
ATOM 971 C C . PHE A 1 126 ? -2.899 -4.524 1.002 1.00 95.31 126 PHE A C 1
ATOM 973 O O . PHE A 1 126 ? -3.434 -3.413 0.988 1.00 95.31 126 PHE A O 1
ATOM 980 N N . LEU A 1 127 ? -3.543 -5.631 1.366 1.00 95.19 127 LEU A N 1
ATOM 981 C CA . LEU A 1 127 ? -4.870 -5.616 1.969 1.00 95.19 127 LEU A CA 1
ATOM 982 C C . LEU A 1 127 ? -4.716 -5.644 3.486 1.00 95.19 127 LEU A C 1
ATOM 984 O O . LEU A 1 127 ? -4.203 -6.611 4.050 1.00 95.19 127 LEU A O 1
ATOM 988 N N . LEU A 1 128 ? -5.162 -4.577 4.133 1.00 95.38 128 LEU A N 1
ATOM 989 C CA . LEU A 1 128 ? -5.052 -4.363 5.566 1.00 95.38 128 LEU A CA 1
ATOM 990 C C . LEU A 1 128 ? -6.450 -4.366 6.189 1.00 95.38 128 LEU A C 1
ATOM 992 O O . LEU A 1 128 ? -7.359 -3.755 5.632 1.00 95.38 128 LEU A O 1
ATOM 996 N N . LYS A 1 129 ? -6.624 -5.008 7.344 1.00 94.88 129 LYS A N 1
ATOM 997 C CA . LYS A 1 129 ? -7.858 -4.945 8.141 1.00 94.88 129 LYS A CA 1
ATOM 998 C C . LYS A 1 129 ? -7.611 -4.140 9.406 1.00 94.88 129 LYS A C 1
ATOM 1000 O O . LYS A 1 129 ? -6.710 -4.480 10.169 1.00 94.88 129 LYS A O 1
ATOM 1005 N N . VAL A 1 130 ? -8.390 -3.089 9.642 1.00 94.69 130 VAL A N 1
ATOM 1006 C CA . VAL A 1 130 ? -8.252 -2.260 10.846 1.00 94.69 130 VAL A CA 1
ATOM 1007 C C . VAL A 1 130 ? -8.610 -3.085 12.075 1.00 94.69 130 VAL A C 1
ATOM 1009 O O . VAL A 1 130 ? -9.644 -3.757 12.116 1.00 94.69 130 VAL A O 1
ATOM 1012 N N . ARG A 1 131 ? -7.745 -3.052 13.086 1.00 94.31 131 ARG A N 1
ATOM 1013 C CA . ARG A 1 131 ? -7.923 -3.844 14.302 1.00 94.31 131 ARG A CA 1
ATOM 1014 C C . ARG A 1 131 ? -8.994 -3.237 15.210 1.00 94.31 131 ARG A C 1
ATOM 1016 O O . ARG A 1 131 ? -9.196 -2.027 15.235 1.00 94.31 131 ARG A O 1
ATOM 1023 N N . TRP A 1 132 ? -9.636 -4.083 16.015 1.00 90.50 132 TRP A N 1
ATOM 1024 C CA . TRP A 1 132 ? -10.584 -3.650 17.053 1.00 90.50 132 TRP A CA 1
ATOM 1025 C C . TRP A 1 132 ? -9.934 -2.859 18.187 1.00 90.50 132 TRP A C 1
ATOM 1027 O O . TRP A 1 132 ? -10.567 -1.985 18.770 1.00 90.50 132 TRP A O 1
ATOM 1037 N N . ASP A 1 133 ? -8.661 -3.136 18.457 1.00 90.81 133 ASP A N 1
ATOM 1038 C CA . ASP A 1 133 ? -7.820 -2.478 19.456 1.00 90.81 133 ASP A CA 1
ATOM 1039 C C . ASP A 1 133 ? -6.878 -1.423 18.842 1.00 90.81 133 ASP A C 1
ATOM 1041 O O . ASP A 1 133 ? -5.884 -1.046 19.465 1.00 90.81 133 ASP A O 1
ATOM 1045 N N . ALA A 1 134 ? -7.163 -0.958 17.618 1.00 89.44 134 ALA A N 1
ATOM 1046 C CA . ALA A 1 134 ? -6.317 -0.002 16.914 1.00 89.44 134 ALA A CA 1
ATOM 1047 C C . ALA A 1 134 ? -6.173 1.327 17.690 1.00 89.44 134 ALA A C 1
ATOM 1049 O O . ALA A 1 134 ? -7.156 1.836 18.241 1.00 89.44 134 ALA A O 1
ATOM 1050 N N . PRO A 1 135 ? -4.972 1.941 17.718 1.00 89.38 135 PRO A N 1
ATOM 1051 C CA . PRO A 1 135 ? -4.813 3.305 18.208 1.00 89.38 135 PRO A CA 1
ATOM 1052 C C . PRO A 1 135 ? -5.578 4.304 17.324 1.00 89.38 135 PRO A C 1
ATOM 1054 O O . PRO A 1 135 ? -5.895 4.022 16.172 1.00 89.38 135 PRO A O 1
ATOM 1057 N N . THR A 1 136 ? -5.817 5.512 17.842 1.00 89.12 136 THR A N 1
ATOM 1058 C CA . THR A 1 136 ? -6.507 6.592 17.110 1.00 89.12 136 THR A CA 1
ATOM 1059 C C . THR A 1 136 ? -5.810 6.970 15.802 1.00 89.12 136 THR A C 1
ATOM 1061 O O . THR A 1 136 ? -6.470 7.379 14.853 1.00 89.12 136 THR A O 1
ATOM 1064 N N . GLU A 1 137 ? -4.483 6.854 15.743 1.00 93.00 137 GLU A N 1
ATOM 1065 C CA . GLU A 1 137 ? -3.698 7.183 14.557 1.00 93.00 137 GLU A CA 1
ATOM 1066 C C . GLU A 1 137 ? -2.448 6.304 14.458 1.00 93.00 137 GLU A C 1
ATOM 1068 O O . GLU A 1 137 ? -1.793 6.014 15.464 1.00 93.00 137 GLU A O 1
ATOM 1073 N N . GLU A 1 138 ? -2.093 5.912 13.234 1.00 93.50 138 GLU A N 1
ATOM 1074 C CA . GLU A 1 138 ? -0.792 5.327 12.910 1.00 93.50 138 GLU A CA 1
ATOM 1075 C C . GLU A 1 138 ? -0.380 5.660 11.468 1.00 93.50 138 GLU A C 1
ATOM 1077 O O . GLU A 1 138 ? -1.183 5.584 10.536 1.00 93.50 138 GLU A O 1
ATOM 1082 N N . GLY A 1 139 ? 0.896 6.003 11.278 1.00 93.44 139 GLY A N 1
ATOM 1083 C CA . GLY A 1 139 ? 1.516 6.096 9.957 1.00 93.44 139 GLY A CA 1
ATOM 1084 C C . GLY A 1 139 ? 2.039 4.732 9.510 1.00 93.44 139 GLY A C 1
ATOM 1085 O O . GLY A 1 139 ? 2.963 4.188 10.118 1.00 93.44 139 GLY A O 1
ATOM 1086 N N . ILE A 1 140 ? 1.466 4.184 8.440 1.00 94.69 140 ILE A N 1
ATOM 1087 C CA . ILE A 1 140 ? 1.897 2.922 7.834 1.00 94.69 140 ILE A CA 1
ATOM 1088 C C . ILE A 1 140 ? 2.885 3.240 6.716 1.00 94.69 140 ILE A C 1
ATOM 1090 O O . ILE A 1 140 ? 2.515 3.821 5.695 1.00 94.69 140 ILE A O 1
ATOM 1094 N N . ASN A 1 141 ? 4.144 2.858 6.916 1.00 93.94 141 ASN A N 1
ATOM 1095 C CA . ASN A 1 141 ? 5.229 3.153 5.989 1.00 93.94 141 ASN A CA 1
ATOM 1096 C C . ASN A 1 141 ? 5.549 1.951 5.105 1.00 93.94 141 ASN A C 1
ATOM 1098 O O . ASN A 1 141 ? 5.698 0.826 5.586 1.00 93.94 141 ASN A O 1
ATOM 1102 N N . PHE A 1 142 ? 5.732 2.221 3.821 1.00 94.12 142 PHE A N 1
ATOM 1103 C CA . PHE A 1 142 ? 6.140 1.268 2.804 1.00 94.12 142 PHE A CA 1
ATOM 1104 C C . PHE A 1 142 ? 7.466 1.720 2.211 1.00 94.12 142 PHE A C 1
ATOM 1106 O O . PHE A 1 142 ? 7.676 2.912 1.986 1.00 94.12 142 PHE A O 1
ATOM 1113 N N . ILE A 1 143 ? 8.354 0.772 1.938 1.00 93.69 143 ILE A N 1
ATOM 1114 C CA . ILE A 1 143 ? 9.672 1.030 1.360 1.00 93.69 143 ILE A CA 1
ATOM 1115 C C . ILE A 1 143 ? 9.860 0.213 0.090 1.00 93.69 143 ILE A C 1
ATOM 1117 O O . ILE A 1 143 ? 9.532 -0.973 0.057 1.00 93.69 143 ILE A O 1
ATOM 1121 N N . LEU A 1 144 ? 10.400 0.855 -0.944 1.00 94.00 144 LEU A N 1
ATOM 1122 C CA . LEU A 1 144 ? 10.813 0.216 -2.187 1.00 94.00 144 LEU A CA 1
ATOM 1123 C C . LEU A 1 144 ? 12.322 -0.007 -2.128 1.00 94.00 144 LEU A C 1
ATOM 1125 O O . LEU A 1 144 ? 13.096 0.947 -2.189 1.00 94.00 144 LEU A O 1
ATOM 1129 N N . ALA A 1 145 ? 12.750 -1.256 -1.995 1.00 94.50 145 ALA A N 1
ATOM 1130 C CA . ALA A 1 145 ? 14.164 -1.611 -1.899 1.00 94.50 145 ALA A CA 1
ATOM 1131 C C . ALA A 1 145 ? 14.414 -2.980 -2.535 1.00 94.50 145 ALA A C 1
ATOM 1133 O O . ALA A 1 145 ? 13.477 -3.748 -2.757 1.00 94.50 145 ALA A O 1
ATOM 1134 N N . ARG A 1 146 ? 15.675 -3.301 -2.827 1.00 95.50 146 ARG A N 1
ATOM 1135 C CA . ARG A 1 146 ? 16.054 -4.672 -3.179 1.00 95.50 146 ARG A CA 1
ATOM 1136 C C . ARG A 1 146 ? 16.248 -5.478 -1.896 1.00 95.50 146 ARG A C 1
ATOM 1138 O O . ARG A 1 146 ? 17.024 -5.049 -1.044 1.00 95.50 146 ARG A O 1
ATOM 1145 N N . PRO A 1 147 ? 15.602 -6.646 -1.740 1.00 94.31 147 PRO A N 1
ATOM 1146 C CA . PRO A 1 147 ? 15.670 -7.415 -0.494 1.00 94.31 147 PRO A CA 1
ATOM 1147 C C . PRO A 1 147 ? 17.086 -7.830 -0.065 1.00 94.31 147 PRO A C 1
ATOM 1149 O O . PRO A 1 147 ? 17.318 -8.055 1.118 1.00 94.31 147 PRO A O 1
ATOM 1152 N N . TRP A 1 148 ? 18.023 -7.932 -1.013 1.00 95.06 148 TRP A N 1
ATOM 1153 C CA . TRP A 1 148 ? 19.417 -8.323 -0.772 1.00 95.06 148 TRP A CA 1
ATOM 1154 C C . TRP A 1 148 ? 20.367 -7.149 -0.491 1.00 95.06 148 TRP A C 1
ATOM 1156 O O . TRP A 1 148 ? 21.543 -7.376 -0.204 1.00 95.06 148 TRP A O 1
ATOM 1166 N N . GLU A 1 149 ? 19.910 -5.900 -0.609 1.00 94.88 149 GLU A N 1
ATOM 1167 C CA . GLU A 1 149 ? 20.733 -4.728 -0.301 1.00 94.88 149 GLU A CA 1
ATOM 1168 C C . GLU A 1 149 ? 20.747 -4.470 1.213 1.00 94.88 149 GLU A C 1
ATOM 1170 O O . GLU A 1 149 ? 19.734 -4.614 1.898 1.00 94.88 149 GLU A O 1
ATOM 1175 N N . ASN A 1 150 ? 21.914 -4.101 1.754 1.00 93.12 150 ASN A N 1
ATOM 1176 C CA . ASN A 1 150 ? 22.040 -3.786 3.174 1.00 93.12 150 ASN A CA 1
ATOM 1177 C C . ASN A 1 150 ? 21.376 -2.421 3.455 1.00 93.12 150 ASN A C 1
ATOM 1179 O O . ASN A 1 150 ? 21.864 -1.416 2.924 1.00 93.12 150 ASN A O 1
ATOM 1183 N N . PRO A 1 151 ? 20.330 -2.360 4.303 1.00 90.12 151 PRO A N 1
ATOM 1184 C CA . PRO A 1 151 ? 19.588 -1.126 4.558 1.00 90.12 151 PRO A CA 1
ATOM 1185 C C . PRO A 1 151 ? 20.425 -0.034 5.241 1.00 90.12 151 PRO A C 1
ATOM 1187 O O . PRO A 1 151 ? 20.131 1.144 5.063 1.00 90.12 151 PRO A O 1
ATOM 1190 N N . ASP A 1 152 ? 21.497 -0.393 5.955 1.00 91.94 152 ASP A N 1
ATOM 1191 C CA . ASP A 1 152 ? 22.400 0.569 6.605 1.00 91.94 152 ASP A CA 1
ATOM 1192 C C . ASP A 1 152 ? 23.349 1.248 5.606 1.00 91.94 152 ASP A C 1
ATOM 1194 O O . ASP A 1 152 ? 23.977 2.260 5.915 1.00 91.94 152 ASP A O 1
ATOM 1198 N N . LYS A 1 153 ? 23.500 0.668 4.408 1.00 93.69 153 LYS A N 1
ATOM 1199 C CA . LYS A 1 153 ? 24.439 1.133 3.375 1.00 93.69 153 LYS A CA 1
ATOM 1200 C C . LYS A 1 153 ? 23.747 1.678 2.136 1.00 93.69 153 LYS A C 1
ATOM 1202 O O . LYS A 1 153 ? 24.324 2.513 1.445 1.00 93.69 153 LYS A O 1
ATOM 1207 N N . VAL A 1 154 ? 22.551 1.182 1.833 1.00 93.38 154 VAL A N 1
ATOM 1208 C CA . VAL A 1 154 ? 21.788 1.553 0.644 1.00 93.38 154 VAL A CA 1
ATOM 1209 C C . VAL A 1 154 ? 20.405 2.025 1.089 1.00 93.38 154 VAL A C 1
ATOM 1211 O O . VAL A 1 154 ? 19.624 1.212 1.589 1.00 93.38 154 VAL A O 1
ATOM 1214 N N . PRO A 1 155 ? 20.083 3.323 0.935 1.00 91.81 155 PRO A N 1
ATOM 1215 C CA . PRO A 1 155 ? 18.765 3.823 1.293 1.00 91.81 155 PRO A CA 1
ATOM 1216 C C . PRO A 1 155 ? 17.691 3.246 0.354 1.00 91.81 155 PRO A C 1
ATOM 1218 O O . PRO A 1 155 ? 17.992 2.907 -0.796 1.00 91.81 155 PRO A O 1
ATOM 1221 N N . PRO A 1 156 ? 16.424 3.169 0.800 1.00 91.56 156 PRO A N 1
ATOM 1222 C CA . PRO A 1 156 ? 15.318 2.789 -0.070 1.00 91.56 156 PRO A CA 1
ATOM 1223 C C . PRO A 1 156 ? 15.235 3.684 -1.311 1.00 91.56 156 PRO A C 1
ATOM 1225 O O . PRO A 1 156 ? 15.440 4.895 -1.232 1.00 91.56 156 PRO A O 1
ATOM 1228 N N . ALA A 1 157 ? 14.861 3.098 -2.448 1.00 90.75 157 ALA A N 1
ATOM 1229 C CA . ALA A 1 157 ? 14.628 3.840 -3.685 1.00 90.75 157 ALA A CA 1
ATOM 1230 C C . ALA A 1 157 ? 13.389 4.747 -3.597 1.00 90.75 157 ALA A C 1
ATOM 1232 O O . ALA A 1 157 ? 13.333 5.781 -4.261 1.00 90.75 157 ALA A O 1
ATOM 1233 N N . ALA A 1 158 ? 12.395 4.367 -2.788 1.00 90.06 158 ALA A N 1
ATOM 1234 C CA . ALA A 1 158 ? 11.222 5.184 -2.492 1.00 90.06 158 ALA A CA 1
ATOM 1235 C C . ALA A 1 158 ? 10.627 4.830 -1.123 1.00 90.06 158 ALA A C 1
ATOM 1237 O O . ALA A 1 158 ? 10.801 3.712 -0.628 1.00 90.06 158 ALA A O 1
ATOM 1238 N N . VAL A 1 159 ? 9.896 5.784 -0.541 1.00 90.50 159 VAL A N 1
ATOM 1239 C CA . VAL A 1 159 ? 9.159 5.616 0.717 1.00 90.50 159 VAL A CA 1
ATOM 1240 C C . VAL A 1 159 ? 7.767 6.215 0.557 1.00 90.50 159 VAL A C 1
ATOM 1242 O O . VAL A 1 159 ? 7.625 7.346 0.093 1.00 90.50 159 VAL A O 1
ATOM 1245 N N . ALA A 1 160 ? 6.745 5.471 0.960 1.00 90.81 160 ALA A N 1
ATOM 1246 C CA . ALA A 1 160 ? 5.358 5.911 0.924 1.00 90.81 160 ALA A CA 1
ATOM 1247 C C . ALA A 1 160 ? 4.713 5.769 2.306 1.00 90.81 160 ALA A C 1
ATOM 1249 O O . ALA A 1 160 ? 4.955 4.778 2.991 1.00 90.81 160 ALA A O 1
ATOM 1250 N N . GLU A 1 161 ? 3.884 6.735 2.701 1.00 92.06 161 GLU A N 1
ATOM 1251 C CA . GLU A 1 161 ? 3.200 6.734 3.995 1.00 92.06 161 GLU A CA 1
ATOM 1252 C C . GLU A 1 161 ? 1.680 6.787 3.797 1.00 92.06 161 GLU A C 1
ATOM 1254 O O . GLU A 1 161 ? 1.141 7.632 3.075 1.00 92.06 161 GLU A O 1
ATOM 1259 N N . VAL A 1 162 ? 0.970 5.896 4.483 1.00 92.25 162 VAL A N 1
ATOM 1260 C CA . VAL A 1 162 ? -0.484 5.960 4.633 1.00 92.25 162 VAL A CA 1
ATOM 1261 C C . VAL A 1 162 ? -0.792 6.263 6.092 1.00 92.25 162 VAL A C 1
ATOM 1263 O O . VAL A 1 162 ? -0.648 5.400 6.957 1.00 92.25 162 VAL A O 1
ATOM 1266 N N . ARG A 1 163 ? -1.210 7.499 6.374 1.00 92.62 163 ARG A N 1
ATOM 1267 C CA . ARG A 1 163 ? -1.702 7.892 7.695 1.00 92.62 163 ARG A CA 1
ATOM 1268 C C . ARG A 1 163 ? -3.118 7.405 7.869 1.00 92.62 163 ARG A C 1
ATOM 1270 O O . ARG A 1 163 ? -4.031 7.852 7.177 1.00 92.62 163 ARG A O 1
ATOM 1277 N N . CYS A 1 164 ? -3.291 6.491 8.800 1.00 91.12 164 CYS A N 1
ATOM 1278 C CA . CYS A 1 164 ? -4.591 5.966 9.137 1.00 91.12 164 CYS A CA 1
ATOM 1279 C 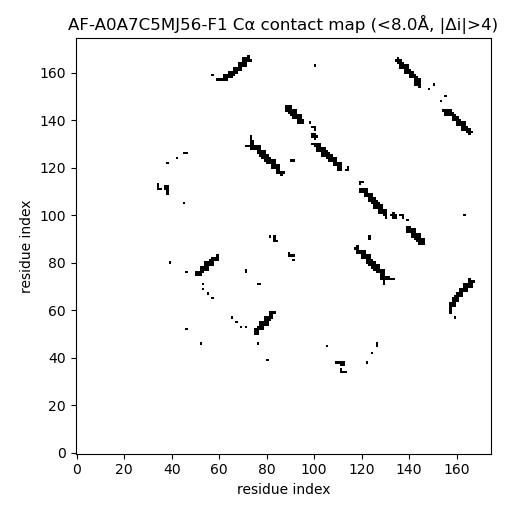C . CYS A 1 164 ? -5.071 6.650 10.408 1.00 91.12 164 CYS A C 1
ATOM 1281 O O . CYS A 1 164 ? -4.345 6.676 11.400 1.00 91.12 164 CYS A O 1
ATOM 1283 N N . HIS A 1 165 ? -6.283 7.190 10.369 1.00 90.56 165 HIS A N 1
ATOM 1284 C CA . HIS A 1 165 ? -6.955 7.713 11.545 1.00 90.56 165 HIS A CA 1
ATOM 1285 C C . HIS A 1 165 ? -8.248 6.950 11.777 1.00 90.56 165 HIS A C 1
ATOM 1287 O O . HIS A 1 165 ? -8.986 6.612 10.850 1.00 90.56 165 HIS A O 1
ATOM 1293 N N . TYR A 1 166 ? -8.543 6.761 13.049 1.00 83.94 166 TYR A N 1
ATOM 1294 C CA . TYR A 1 166 ? -9.849 6.393 13.539 1.00 83.94 166 TYR A CA 1
ATOM 1295 C C . TYR A 1 166 ? -10.430 7.602 14.274 1.00 83.94 166 TYR A C 1
ATOM 1297 O O . TYR A 1 166 ? -9.919 8.023 15.310 1.00 83.94 166 TYR A O 1
ATOM 1305 N N . ALA A 1 167 ? -11.507 8.174 13.736 1.00 65.38 167 ALA A N 1
ATOM 1306 C CA . ALA A 1 167 ? -12.344 9.096 14.490 1.00 65.38 167 ALA A CA 1
ATOM 1307 C C . ALA A 1 167 ? -13.435 8.261 15.173 1.00 65.38 167 ALA A C 1
ATOM 1309 O O . ALA A 1 167 ? -14.321 7.769 14.467 1.00 65.38 167 ALA A O 1
ATOM 1310 N N . PRO A 1 168 ? -13.396 8.068 16.507 1.00 61.72 168 PRO A N 1
ATOM 1311 C CA . PRO A 1 168 ? -14.497 7.410 17.184 1.00 61.72 168 PRO A CA 1
ATOM 1312 C C . PRO A 1 168 ? -15.790 8.162 16.878 1.00 61.72 168 PRO A C 1
ATOM 1314 O O . PRO A 1 168 ? -15.783 9.400 16.882 1.00 61.72 168 PRO A O 1
ATOM 1317 N N . PRO A 1 169 ? -16.895 7.452 16.595 1.00 58.22 169 PRO A N 1
ATOM 1318 C CA . PRO A 1 169 ? -18.168 8.112 16.384 1.00 58.22 169 PRO A CA 1
ATOM 1319 C C . PRO A 1 169 ? -18.460 8.978 17.611 1.00 58.22 169 PRO A C 1
ATOM 1321 O O . PRO A 1 169 ? -18.383 8.516 18.753 1.00 58.22 169 PRO A O 1
ATOM 1324 N N . SER A 1 170 ? -18.738 10.263 17.383 1.00 54.28 170 SER A N 1
ATOM 1325 C CA . SER A 1 170 ? -19.116 11.195 18.443 1.00 54.28 170 SER A CA 1
ATOM 1326 C C . SER A 1 170 ? -20.251 10.569 19.256 1.00 54.28 170 SER A C 1
ATOM 1328 O O . SER A 1 170 ? -21.269 10.227 18.662 1.00 54.28 170 SER A O 1
ATOM 1330 N N . LYS A 1 171 ? -20.030 10.364 20.566 1.00 46.75 171 LYS A N 1
ATOM 1331 C CA . LYS A 1 171 ? -20.935 9.738 21.556 1.00 46.75 171 LYS A CA 1
ATOM 1332 C C . LYS A 1 171 ? -22.348 9.438 21.024 1.00 46.75 171 LYS A C 1
ATOM 1334 O O . LYS A 1 171 ? -23.151 10.355 20.883 1.00 46.75 171 LYS A O 1
ATOM 1339 N N . GLY A 1 172 ? -22.649 8.157 20.799 1.00 55.47 172 GLY A N 1
ATOM 1340 C CA . GLY A 1 172 ? -23.993 7.707 20.411 1.00 55.47 172 GLY A CA 1
ATOM 1341 C C . GLY A 1 172 ? -24.057 6.468 19.513 1.00 55.47 172 GLY A C 1
ATOM 1342 O O . GLY A 1 172 ? -25.154 6.001 19.233 1.00 55.47 172 GLY A O 1
ATOM 1343 N N . TYR A 1 173 ? -22.922 5.925 19.062 1.00 43.59 173 TYR A N 1
ATOM 1344 C CA . TYR A 1 173 ? -22.905 4.696 18.267 1.00 43.59 173 TYR A CA 1
ATOM 1345 C C . TYR A 1 173 ? -22.820 3.475 19.186 1.00 43.59 173 TYR A C 1
ATOM 1347 O O . TYR A 1 173 ? -21.819 3.280 19.877 1.00 43.59 173 TYR A O 1
ATOM 1355 N N . THR A 1 174 ? -23.887 2.684 19.201 1.00 49.12 174 THR A N 1
ATOM 1356 C CA . THR A 1 174 ? -23.925 1.343 19.796 1.00 49.12 174 THR A CA 1
ATOM 1357 C C . THR A 1 174 ? -23.990 0.368 18.619 1.00 49.12 174 THR A C 1
ATOM 1359 O O . THR A 1 174 ? -24.844 0.598 17.760 1.00 49.12 174 THR A O 1
ATOM 1362 N N . PRO A 1 175 ? -23.077 -0.617 18.519 1.00 55.72 175 PRO A N 1
ATOM 1363 C CA . PRO A 1 175 ? -23.101 -1.613 17.448 1.00 55.72 175 PRO A CA 1
ATOM 1364 C C . PRO A 1 175 ? -24.358 -2.488 17.495 1.00 55.72 175 PRO A C 1
ATOM 1366 O O . PRO A 1 175 ? -24.919 -2.664 18.603 1.00 55.72 175 PRO A O 1
#

Mean predicted aligned error: 10.66 Å

Sequence (175 aa):
MKRAIQLLLLCLVAGQLLAGYKPVQAAEGMAYREEREAVLRQARCQAPADEKLYTVWLEGAPLLGQIKTVNALPGEYILVALQFSAGTGYEWRLANDKLRFAEVICTEKLPFPDNSRSGGRMAAIFLLKVRWDAPTEEGINFILARPWENPDKVPPAAVAEVRCHYAPPSKGYTP

Radius of gyration: 23.66 Å; Cα contacts (8 Å, |Δi|>4): 294; chains: 1; bounding box: 48×54×76 Å

Solvent-accessible surface area (backbone atoms only — not comparable to full-atom values): 10278 Å² total; per-residue (Å²): 117,76,70,61,57,54,53,54,51,52,55,56,56,54,54,59,66,64,73,73,73,80,64,62,72,62,51,56,55,49,54,52,51,53,40,52,51,50,47,50,54,63,57,49,75,75,53,66,90,91,57,59,72,48,79,46,78,50,76,70,73,88,37,76,74,51,70,45,80,42,82,53,55,63,70,29,34,40,36,40,37,38,43,48,53,42,90,70,62,57,42,76,41,64,71,57,97,73,62,71,39,37,44,82,77,46,77,50,78,44,67,44,85,87,49,91,49,93,63,32,56,28,31,38,36,37,36,28,33,29,32,86,82,33,57,57,62,45,74,48,44,34,33,29,33,43,88,87,56,56,70,94,81,45,76,60,82,32,41,42,35,39,35,37,33,39,77,76,68,74,88,80,80,76,134

Foldseek 3Di:
DVVVVVVVVVVVVVVVVVVPDDPPVVVVVVLVVVLVVVQVVVLCVQDDPPAAEAEAEDEDPPAADAEAEDADDAQHKYKYKYKDKPPPLKDKDWPDPDDQFWDFPDWDKAFGPPPPDDTGMIIIITIIGGHPRHDQKDKTKMFIDRPPDDCVVDPTSHMHIYIYGYDPPDPDDDD

pLDDT: mean 80.36, std 16.19, range [43.59, 95.5]